Protein AF-A0A379U017-F1 (afdb_monomer_lite)

Foldseek 3Di:
DCVVLVVCVVPPVPNDDDLVSVQVVCVVVVHAGPDQVPGQWAQPAWDADPQQWIFRHPVTPDPLGTQGGCVVDPPVCSSPPPSSVCRRVVPGDD

Structure (mmCIF, N/CA/C/O backbone):
data_AF-A0A379U017-F1
#
_entry.id   AF-A0A379U017-F1
#
loop_
_atom_site.group_PDB
_atom_site.id
_atom_site.type_symbol
_atom_site.label_atom_id
_atom_site.label_alt_id
_atom_site.label_comp_id
_atom_site.label_asym_id
_atom_site.label_entity_id
_atom_site.label_seq_id
_atom_site.pdbx_PDB_ins_code
_atom_site.Cartn_x
_atom_site.Cartn_y
_atom_site.Cartn_z
_atom_site.occupancy
_atom_site.B_iso_or_equiv
_atom_site.auth_seq_id
_atom_site.auth_comp_id
_atom_site.auth_asym_id
_atom_site.auth_atom_id
_atom_site.pdbx_PDB_model_num
ATOM 1 N N . MET A 1 1 ? 17.594 12.696 -19.753 1.00 63.66 1 MET A N 1
ATOM 2 C CA . MET A 1 1 ? 17.620 12.138 -18.384 1.00 63.66 1 MET A CA 1
ATOM 3 C C . MET A 1 1 ? 17.045 10.713 -18.315 1.00 63.66 1 MET A C 1
ATOM 5 O O . MET A 1 1 ? 16.799 10.244 -17.216 1.00 63.66 1 MET A O 1
ATOM 9 N N . ASN A 1 2 ? 16.904 9.998 -19.449 1.00 86.44 2 ASN A N 1
ATOM 10 C CA . ASN A 1 2 ? 16.252 8.675 -19.506 1.00 86.44 2 ASN A CA 1
ATOM 11 C C . ASN A 1 2 ? 17.207 7.534 -19.900 1.00 86.44 2 ASN A C 1
ATOM 13 O O . ASN A 1 2 ? 16.788 6.389 -19.949 1.00 86.44 2 ASN A O 1
ATOM 17 N N . ALA A 1 3 ? 18.494 7.823 -20.131 1.00 94.50 3 ALA A N 1
ATOM 18 C CA . ALA A 1 3 ? 19.445 6.866 -20.704 1.00 94.50 3 ALA A CA 1
ATOM 19 C C . ALA A 1 3 ? 19.549 5.541 -19.924 1.00 94.50 3 ALA A C 1
ATOM 21 O O . ALA A 1 3 ? 19.721 4.491 -20.530 1.00 94.50 3 ALA A O 1
ATOM 22 N N . VAL A 1 4 ? 19.415 5.584 -18.593 1.00 94.75 4 VAL A N 1
ATOM 23 C CA . VAL A 1 4 ? 19.444 4.383 -17.741 1.00 94.75 4 VAL A CA 1
ATOM 24 C C . VAL A 1 4 ? 18.193 3.525 -17.946 1.00 94.75 4 VAL A C 1
ATOM 26 O O . VAL A 1 4 ? 18.302 2.311 -18.065 1.00 94.75 4 VAL A O 1
ATOM 29 N N . PHE A 1 5 ? 17.017 4.152 -18.034 1.00 93.56 5 PHE A N 1
ATOM 30 C CA . PHE A 1 5 ? 15.769 3.447 -18.329 1.00 93.56 5 PHE A CA 1
ATOM 31 C C . PHE A 1 5 ? 15.791 2.872 -19.749 1.00 93.56 5 PHE A C 1
ATOM 33 O O . PHE A 1 5 ? 15.446 1.714 -19.946 1.00 93.56 5 PHE A O 1
ATOM 40 N N . ASP A 1 6 ? 16.270 3.648 -20.725 1.00 93.44 6 ASP A N 1
ATOM 41 C CA . ASP A 1 6 ? 16.352 3.217 -22.123 1.00 93.44 6 ASP A CA 1
ATOM 42 C C . ASP A 1 6 ? 17.306 2.028 -22.313 1.00 93.44 6 ASP A C 1
ATOM 44 O O . ASP A 1 6 ? 17.039 1.159 -23.141 1.00 93.44 6 ASP A O 1
ATOM 48 N N . ALA A 1 7 ? 18.419 1.991 -21.571 1.00 95.81 7 ALA A N 1
ATOM 49 C CA . ALA A 1 7 ? 19.338 0.855 -21.571 1.00 95.81 7 ALA A CA 1
ATOM 50 C C . ALA A 1 7 ? 18.678 -0.384 -20.953 1.00 95.81 7 ALA A C 1
ATOM 52 O O . ALA A 1 7 ? 18.663 -1.444 -21.575 1.00 95.81 7 ALA A O 1
ATOM 53 N N . TRP A 1 8 ? 18.049 -0.219 -19.786 1.00 96.94 8 TRP A N 1
ATOM 54 C CA . TRP A 1 8 ? 17.366 -1.308 -19.094 1.00 96.94 8 TRP A CA 1
ATOM 55 C C . TRP A 1 8 ? 16.236 -1.921 -19.938 1.00 96.94 8 TRP A C 1
ATOM 57 O O . TRP A 1 8 ? 16.159 -3.138 -20.082 1.00 96.94 8 TRP A O 1
ATOM 67 N N . VAL A 1 9 ? 15.402 -1.091 -20.578 1.00 93.88 9 VAL A N 1
ATOM 68 C CA . VAL A 1 9 ? 14.308 -1.568 -21.446 1.00 93.88 9 VAL A CA 1
ATOM 69 C C . VAL A 1 9 ? 14.827 -2.428 -22.605 1.00 93.88 9 VAL A C 1
ATOM 71 O O . VAL A 1 9 ? 14.142 -3.356 -23.030 1.00 93.88 9 VAL A O 1
ATOM 74 N N . LYS A 1 10 ? 16.009 -2.113 -23.146 1.00 94.81 10 LYS A N 1
ATOM 75 C CA . LYS A 1 10 ? 16.565 -2.799 -24.321 1.00 94.81 10 LYS A CA 1
ATOM 76 C C . LYS A 1 10 ? 17.276 -4.100 -23.979 1.00 94.81 10 LYS A C 1
ATOM 78 O O . LYS A 1 10 ? 17.138 -5.059 -24.729 1.00 94.81 10 LYS A O 1
ATOM 83 N N . GLU A 1 11 ? 18.033 -4.113 -22.888 1.00 97.12 11 GLU A N 1
ATOM 84 C CA . GLU A 1 11 ? 18.996 -5.186 -22.613 1.00 97.12 11 GLU A CA 1
ATOM 85 C C . GLU A 1 11 ? 18.591 -6.070 -21.422 1.00 97.12 11 GLU A C 1
ATOM 87 O O . GLU A 1 11 ? 18.969 -7.239 -21.361 1.00 97.12 11 GLU A O 1
ATOM 92 N N . ASP A 1 12 ? 17.799 -5.538 -20.486 1.00 96.94 12 ASP A N 1
ATOM 93 C CA . ASP A 1 12 ? 17.697 -6.100 -19.136 1.00 96.94 12 ASP A CA 1
ATOM 94 C C . ASP A 1 12 ? 16.288 -6.591 -18.748 1.00 96.94 12 ASP A C 1
ATOM 96 O O . ASP A 1 12 ? 16.114 -7.234 -17.706 1.00 96.94 12 ASP A O 1
ATOM 100 N N . VAL A 1 13 ? 15.262 -6.321 -19.565 1.00 94.50 13 VAL A N 1
ATOM 101 C CA . VAL A 1 13 ? 13.885 -6.776 -19.296 1.00 94.50 13 VAL A CA 1
ATOM 102 C C . VAL A 1 13 ? 13.843 -8.304 -19.201 1.00 94.50 13 VAL A C 1
ATOM 104 O O . VAL A 1 13 ? 14.145 -9.019 -20.154 1.00 94.50 13 VAL A O 1
ATOM 107 N N . GLY A 1 14 ? 13.429 -8.809 -18.036 1.00 93.19 14 GLY A N 1
ATOM 108 C CA . GLY A 1 14 ? 13.344 -10.243 -17.740 1.00 93.19 14 GLY A CA 1
ATOM 109 C C . GLY A 1 14 ? 14.610 -10.858 -17.129 1.00 93.19 14 GLY A C 1
ATOM 110 O O . GLY A 1 14 ? 14.583 -12.031 -16.752 1.00 93.19 14 GLY A O 1
ATOM 111 N N . SER A 1 15 ? 15.695 -10.092 -16.975 1.00 97.31 15 SER A N 1
ATOM 112 C CA . SER A 1 15 ? 16.952 -10.554 -16.366 1.00 97.31 15 SER A CA 1
ATOM 113 C C . SER A 1 15 ? 17.395 -9.698 -15.172 1.00 9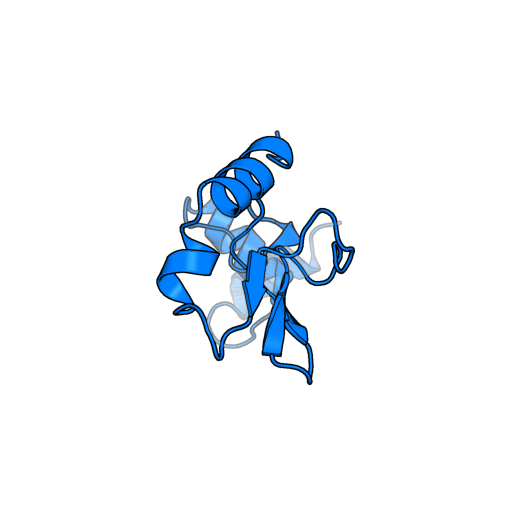7.31 15 SER A C 1
ATOM 115 O O . SER A 1 15 ? 17.849 -10.257 -14.171 1.00 97.31 15 SER A O 1
ATOM 117 N N . ILE A 1 16 ? 17.204 -8.374 -15.222 1.00 97.12 16 ILE A N 1
ATOM 118 C CA . ILE A 1 16 ? 17.446 -7.450 -14.104 1.00 97.12 16 ILE A CA 1
ATOM 119 C C . ILE A 1 16 ? 16.142 -6.745 -13.742 1.00 97.12 16 ILE A C 1
ATOM 121 O O . ILE A 1 16 ? 15.490 -6.138 -14.585 1.00 97.12 16 ILE A O 1
ATOM 125 N N . TYR A 1 17 ? 15.793 -6.774 -12.458 1.00 95.25 17 TYR A N 1
ATOM 126 C CA . TYR A 1 17 ? 14.531 -6.240 -11.949 1.00 95.25 17 TYR A CA 1
ATOM 127 C C . TYR A 1 17 ? 14.784 -4.977 -11.131 1.00 95.25 17 TYR A C 1
ATOM 129 O O . TYR A 1 17 ? 15.355 -5.027 -10.036 1.00 95.25 17 TYR A O 1
ATOM 137 N N . ILE A 1 18 ? 14.362 -3.836 -11.670 1.00 95.38 18 ILE A N 1
ATOM 138 C CA . ILE A 1 18 ? 14.425 -2.541 -10.996 1.00 95.38 18 ILE A CA 1
ATOM 139 C C . ILE A 1 18 ? 12.987 -2.137 -10.705 1.00 95.38 18 ILE A C 1
ATOM 141 O O . ILE A 1 18 ? 12.278 -1.684 -11.596 1.00 95.38 18 ILE A O 1
ATOM 145 N N . ARG A 1 19 ? 12.577 -2.253 -9.435 1.00 95.00 19 ARG A N 1
ATOM 146 C CA . ARG A 1 19 ? 11.187 -2.065 -8.972 1.00 95.00 19 ARG A CA 1
ATOM 147 C C . ARG A 1 19 ? 10.468 -0.873 -9.606 1.00 95.00 19 ARG A C 1
ATOM 149 O O . ARG A 1 19 ? 9.331 -1.008 -10.046 1.00 95.00 19 ARG A O 1
ATOM 156 N N . GLU A 1 20 ? 11.121 0.287 -9.644 1.00 93.94 20 GLU A N 1
ATOM 157 C CA . GLU A 1 20 ? 10.525 1.497 -10.213 1.00 93.94 20 GLU A CA 1
ATOM 158 C C . GLU A 1 20 ? 10.356 1.402 -11.731 1.00 93.94 20 GLU A C 1
ATOM 160 O O . GLU A 1 20 ? 9.328 1.814 -12.254 1.00 93.94 20 GLU A O 1
ATOM 165 N N . PHE A 1 21 ? 11.322 0.823 -12.444 1.00 94.94 21 PHE A N 1
ATOM 166 C CA . PHE A 1 21 ? 11.234 0.648 -13.894 1.00 94.94 21 PHE A CA 1
ATOM 167 C C . PHE A 1 21 ? 10.191 -0.401 -14.263 1.00 94.94 21 PHE A C 1
ATOM 169 O O . PHE A 1 21 ? 9.382 -0.153 -15.151 1.00 94.94 21 PHE A O 1
ATOM 176 N N . ASP A 1 22 ? 10.147 -1.514 -13.530 1.00 94.88 22 ASP A N 1
ATOM 177 C CA . ASP A 1 22 ? 9.139 -2.559 -13.699 1.00 94.88 22 ASP A CA 1
ATOM 178 C C . ASP A 1 22 ? 7.722 -2.010 -13.480 1.00 94.88 22 ASP A C 1
ATOM 180 O O . ASP A 1 22 ? 6.821 -2.240 -14.288 1.00 94.88 22 ASP A O 1
ATOM 184 N N . SER A 1 23 ? 7.517 -1.239 -12.408 1.00 94.69 23 SER A N 1
ATOM 185 C CA . SER A 1 23 ? 6.217 -0.634 -12.099 1.00 94.69 23 SER A CA 1
ATOM 186 C C . SER A 1 23 ? 5.812 0.422 -13.137 1.00 94.69 23 SER A C 1
ATOM 188 O O . SER A 1 23 ? 4.664 0.447 -13.590 1.00 94.69 23 SER A O 1
ATOM 190 N N . LEU A 1 24 ? 6.753 1.265 -13.581 1.00 91.94 24 LEU A N 1
ATOM 191 C CA . LEU A 1 24 ? 6.513 2.252 -14.640 1.00 91.94 24 LEU A CA 1
ATOM 192 C C . LEU A 1 24 ? 6.191 1.585 -15.983 1.00 91.94 24 LEU A C 1
ATOM 194 O O . LEU A 1 24 ? 5.245 1.989 -16.652 1.00 91.94 24 LEU A O 1
ATOM 198 N N . LEU A 1 25 ? 6.928 0.541 -16.365 1.00 92.31 25 LEU A N 1
ATOM 199 C CA . LEU A 1 25 ? 6.662 -0.215 -17.585 1.00 92.31 25 LEU A CA 1
ATOM 200 C C . LEU A 1 25 ? 5.287 -0.896 -17.523 1.00 92.31 25 LEU A C 1
ATOM 202 O O . LEU A 1 25 ? 4.499 -0.764 -18.457 1.00 92.31 25 LEU A O 1
ATOM 206 N N . GLY A 1 26 ? 4.962 -1.563 -16.411 1.00 93.12 26 GLY A N 1
ATOM 207 C CA . GLY A 1 26 ? 3.665 -2.212 -16.209 1.00 93.12 26 GLY A CA 1
ATOM 208 C C . GLY A 1 26 ? 2.495 -1.232 -16.321 1.00 93.12 26 GLY A C 1
ATOM 209 O O . GLY A 1 26 ? 1.546 -1.481 -17.064 1.00 93.12 26 GLY A O 1
ATOM 210 N N . THR A 1 27 ? 2.597 -0.082 -15.649 1.00 93.19 27 THR A N 1
ATOM 211 C CA . THR A 1 27 ? 1.578 0.981 -15.712 1.00 93.19 27 THR A CA 1
ATOM 212 C C . THR A 1 27 ? 1.455 1.599 -17.098 1.00 93.19 27 THR A C 1
ATOM 214 O O . THR A 1 27 ? 0.337 1.811 -17.567 1.00 93.19 27 THR A O 1
ATOM 217 N N . TRP A 1 28 ? 2.573 1.814 -17.799 1.00 91.12 28 TRP A N 1
ATOM 218 C CA . TRP A 1 28 ? 2.571 2.259 -19.195 1.00 91.12 28 TRP A CA 1
ATOM 219 C C . TRP A 1 28 ? 1.877 1.254 -20.128 1.00 91.12 28 TRP A C 1
ATOM 221 O O . TRP A 1 28 ? 1.161 1.652 -21.044 1.00 91.12 28 TRP A O 1
ATOM 231 N N . MET A 1 29 ? 2.015 -0.046 -19.857 1.00 93.88 29 MET A N 1
ATOM 232 C CA . MET A 1 29 ? 1.331 -1.121 -20.586 1.00 93.88 29 MET A CA 1
ATOM 233 C C . MET A 1 29 ? -0.141 -1.324 -20.175 1.00 93.88 29 MET A C 1
ATOM 235 O O . MET A 1 29 ? -0.804 -2.213 -20.707 1.00 93.88 29 MET A O 1
ATOM 239 N N . GLY A 1 30 ? -0.672 -0.524 -19.245 1.00 93.56 30 GLY A N 1
ATOM 240 C CA . GLY A 1 30 ? -2.058 -0.615 -18.776 1.00 93.56 30 GLY A CA 1
ATOM 241 C C . GLY A 1 30 ? -2.296 -1.626 -17.649 1.00 93.56 30 GLY A C 1
ATOM 242 O O . GLY A 1 30 ? -3.447 -1.853 -17.271 1.00 93.56 30 GLY A O 1
ATOM 243 N N . TYR A 1 31 ? -1.241 -2.219 -17.084 1.00 94.50 31 TYR A N 1
ATOM 244 C CA . TYR A 1 31 ? -1.346 -3.026 -15.869 1.00 94.50 31 TYR A CA 1
ATOM 245 C C . TYR A 1 31 ? -1.385 -2.137 -14.614 1.00 94.50 31 TYR A C 1
ATOM 247 O O . TYR A 1 31 ? -0.912 -0.999 -14.637 1.00 94.50 31 TYR A O 1
ATOM 255 N N . PRO A 1 32 ? -1.927 -2.627 -13.485 1.00 91.06 32 PRO A N 1
ATOM 256 C CA . PRO A 1 32 ? -1.825 -1.917 -12.215 1.00 91.06 32 PRO A CA 1
ATOM 257 C C . PRO A 1 32 ? -0.366 -1.700 -11.796 1.00 91.06 32 PRO A C 1
ATOM 259 O O . PRO A 1 32 ? 0.492 -2.546 -12.047 1.00 91.06 32 PRO A O 1
ATOM 262 N N . ALA A 1 33 ? -0.102 -0.597 -11.094 1.00 92.88 33 ALA A N 1
ATOM 263 C CA . ALA A 1 33 ? 1.198 -0.361 -10.476 1.00 92.88 33 ALA A CA 1
ATOM 264 C C . ALA A 1 33 ? 1.553 -1.481 -9.492 1.00 92.88 33 ALA A C 1
ATOM 266 O O . ALA A 1 33 ? 0.726 -1.868 -8.662 1.00 92.88 33 ALA A O 1
ATOM 267 N N . SER A 1 34 ? 2.793 -1.965 -9.555 1.00 92.25 34 SER A N 1
ATOM 268 C CA . SER A 1 34 ? 3.301 -2.964 -8.610 1.00 92.25 34 SER A CA 1
ATOM 269 C C . SER A 1 34 ? 3.748 -2.328 -7.291 1.00 92.25 34 SER A C 1
ATOM 271 O O . SER A 1 34 ? 3.696 -2.978 -6.247 1.00 92.25 34 SER A O 1
ATOM 273 N N . THR A 1 35 ? 4.114 -1.042 -7.304 1.00 93.38 35 THR A N 1
ATOM 274 C CA . THR A 1 35 ? 4.419 -0.272 -6.090 1.00 93.3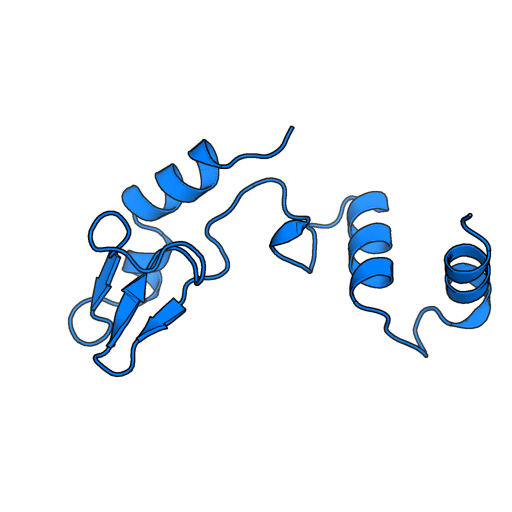8 35 THR A CA 1
ATOM 275 C C . THR A 1 35 ? 3.226 0.588 -5.674 1.00 93.38 35 THR A C 1
ATOM 277 O O . THR A 1 35 ? 2.681 1.355 -6.470 1.00 93.38 35 THR A O 1
ATOM 280 N N . CYS A 1 36 ? 2.852 0.539 -4.390 1.00 93.19 36 CYS A N 1
ATOM 281 C CA . CYS A 1 36 ? 1.677 1.250 -3.871 1.00 93.19 36 CYS A CA 1
ATOM 282 C C . CYS A 1 36 ? 1.727 2.772 -4.0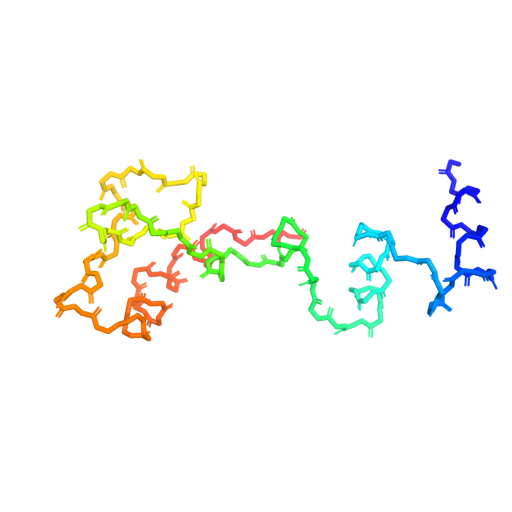97 1.00 93.19 36 CYS A C 1
ATOM 284 O O . CYS A 1 36 ? 0.695 3.388 -4.351 1.00 93.19 36 CYS A O 1
ATOM 286 N N . VAL A 1 37 ? 2.916 3.387 -4.069 1.00 91.56 37 VAL A N 1
ATOM 287 C CA . VAL A 1 37 ? 3.071 4.834 -4.285 1.00 91.56 37 VAL A CA 1
ATOM 288 C C . VAL A 1 37 ? 2.779 5.257 -5.726 1.00 91.56 37 VAL A C 1
ATOM 290 O O . VAL A 1 37 ? 2.479 6.425 -5.955 1.00 91.56 37 VAL A O 1
ATOM 293 N N . GLN A 1 38 ? 2.818 4.333 -6.682 1.00 91.88 38 GLN A N 1
ATOM 294 C CA . GLN A 1 38 ? 2.466 4.578 -8.083 1.00 91.88 38 GLN A CA 1
ATOM 295 C C . GLN A 1 38 ? 1.018 4.183 -8.398 1.00 91.88 38 GLN A C 1
ATOM 297 O O . GLN A 1 38 ? 0.524 4.487 -9.480 1.00 91.88 38 GLN A O 1
ATOM 302 N N . ALA A 1 39 ? 0.316 3.528 -7.468 1.00 91.81 39 ALA A N 1
ATOM 303 C CA . ALA A 1 39 ? -1.077 3.158 -7.661 1.00 91.81 39 ALA A CA 1
ATOM 304 C C . ALA A 1 39 ? -1.991 4.394 -7.666 1.00 91.81 39 ALA A C 1
ATOM 306 O O . ALA A 1 39 ? -1.796 5.347 -6.908 1.00 91.81 39 ALA A O 1
ATOM 307 N N . THR A 1 40 ? -3.040 4.350 -8.490 1.00 91.44 40 THR A N 1
ATOM 308 C CA . THR A 1 40 ? -4.044 5.420 -8.595 1.00 91.44 40 THR A CA 1
ATOM 309 C C . THR A 1 40 ? -4.806 5.631 -7.288 1.00 91.44 40 THR A C 1
ATOM 311 O O . THR A 1 40 ? -5.196 6.752 -6.987 1.00 91.44 40 THR A O 1
ATOM 314 N N . THR A 1 41 ? -5.027 4.575 -6.503 1.00 92.94 41 THR A N 1
ATOM 315 C CA . THR A 1 41 ? -5.749 4.622 -5.222 1.00 92.94 41 THR A CA 1
ATOM 316 C C . THR A 1 41 ? -4.948 3.945 -4.120 1.00 92.94 41 THR A C 1
ATOM 318 O O . THR A 1 41 ? -4.306 2.921 -4.357 1.00 92.94 41 THR A O 1
ATOM 321 N N . CYS A 1 42 ? -5.051 4.464 -2.897 1.00 94.44 42 CYS A N 1
ATOM 322 C CA . CYS A 1 42 ? -4.463 3.841 -1.711 1.00 94.44 42 CYS A CA 1
ATOM 323 C C . CYS A 1 42 ? -5.279 2.627 -1.217 1.00 94.44 42 CYS A C 1
ATOM 325 O O . CYS A 1 42 ? -6.343 2.301 -1.742 1.00 94.44 42 CYS A O 1
ATOM 327 N N . GLY A 1 43 ? -4.792 1.981 -0.152 1.00 92.69 43 GLY A N 1
ATOM 328 C CA . GLY A 1 43 ? -5.582 1.048 0.661 1.00 92.69 43 GLY A CA 1
ATOM 329 C C . GLY A 1 43 ? -5.362 -0.445 0.399 1.00 92.69 43 GLY A C 1
ATOM 330 O O . GLY A 1 43 ? -6.037 -1.266 1.013 1.00 92.69 43 GLY A O 1
ATOM 331 N N . GLN A 1 44 ? -4.417 -0.812 -0.468 1.00 92.44 44 GLN A N 1
ATOM 332 C CA . GLN A 1 44 ? -4.029 -2.215 -0.688 1.00 92.44 44 GLN A CA 1
ATOM 333 C C . GLN A 1 44 ? -2.850 -2.664 0.195 1.00 92.44 44 GLN A C 1
ATOM 335 O O . GLN A 1 44 ? -2.666 -3.856 0.413 1.00 92.44 44 GLN A O 1
ATOM 340 N N . ALA A 1 45 ? -2.072 -1.722 0.735 1.00 95.06 45 ALA A N 1
ATOM 341 C CA . ALA A 1 45 ? -0.910 -1.986 1.585 1.00 95.06 45 ALA A CA 1
ATOM 342 C C . ALA A 1 45 ? -1.250 -1.744 3.067 1.00 95.06 45 ALA A C 1
ATOM 344 O O . ALA A 1 45 ? -0.834 -0.744 3.646 1.00 95.06 45 ALA A O 1
ATOM 345 N N . LEU A 1 46 ? -2.066 -2.625 3.654 1.00 97.25 46 LEU A N 1
ATOM 346 C CA . LEU A 1 46 ? -2.397 -2.575 5.081 1.00 97.25 46 LEU A CA 1
ATOM 347 C C . LEU A 1 46 ? -1.170 -2.926 5.933 1.00 97.25 46 LEU A C 1
ATOM 349 O O . LEU A 1 46 ? -0.299 -3.675 5.493 1.00 97.25 46 LEU A O 1
ATOM 353 N N . ILE A 1 47 ? -1.147 -2.443 7.173 1.00 97.88 47 ILE A N 1
ATOM 354 C CA . ILE A 1 47 ? -0.114 -2.773 8.162 1.00 97.88 47 ILE A CA 1
ATOM 355 C C . ILE A 1 47 ? -0.749 -3.437 9.384 1.00 97.88 47 ILE A C 1
ATOM 357 O O . ILE A 1 47 ? -1.877 -3.106 9.756 1.00 97.88 47 ILE A O 1
ATOM 361 N N . ILE A 1 48 ? -0.020 -4.380 9.981 1.00 98.19 48 ILE A N 1
ATOM 362 C CA . ILE A 1 48 ? -0.361 -5.040 11.240 1.00 98.19 48 ILE A CA 1
ATOM 363 C C . ILE A 1 48 ? 0.683 -4.686 12.298 1.00 98.19 48 ILE A C 1
ATOM 365 O O . ILE A 1 48 ? 1.879 -4.861 12.075 1.00 98.19 48 ILE A O 1
ATOM 369 N N . GLU A 1 49 ? 0.224 -4.207 13.447 1.00 98.31 49 GLU A N 1
ATOM 370 C CA . GLU A 1 49 ? 1.059 -3.978 14.622 1.00 98.31 49 GLU A CA 1
ATOM 371 C C . GLU A 1 49 ? 1.239 -5.258 15.443 1.00 98.31 49 GLU A C 1
ATOM 373 O O . GLU A 1 49 ? 0.478 -6.221 15.332 1.00 98.31 49 GLU A O 1
ATOM 378 N N . THR A 1 50 ? 2.243 -5.272 16.320 1.00 98.00 50 THR A N 1
ATOM 379 C CA . THR A 1 50 ? 2.582 -6.461 17.131 1.00 98.00 50 THR A CA 1
ATOM 380 C C . THR A 1 50 ? 1.452 -6.937 18.053 1.00 98.00 50 THR A C 1
ATOM 382 O O . THR A 1 50 ? 1.400 -8.113 18.406 1.00 98.00 50 THR A O 1
ATOM 385 N N . ASN A 1 51 ? 0.516 -6.055 18.412 1.00 98.06 51 ASN A N 1
ATOM 386 C CA . ASN A 1 51 ? -0.683 -6.375 19.190 1.00 98.06 51 ASN A CA 1
ATOM 387 C C . ASN A 1 51 ? -1.849 -6.925 18.336 1.00 98.06 51 ASN A C 1
ATOM 389 O O . ASN A 1 51 ? -2.917 -7.226 18.871 1.00 98.06 51 ASN A O 1
ATOM 393 N N . GLY A 1 52 ? -1.663 -7.041 17.020 1.00 98.44 52 GLY A N 1
ATOM 394 C CA . GLY A 1 52 ? -2.664 -7.509 16.066 1.00 98.44 52 GLY A CA 1
ATOM 395 C C . GLY A 1 52 ? -3.563 -6.418 15.483 1.00 98.44 52 GLY A C 1
ATOM 396 O O . GLY A 1 52 ? -4.457 -6.747 14.699 1.00 98.44 52 GLY A O 1
ATOM 397 N N . ASP A 1 53 ? -3.363 -5.148 15.839 1.00 98.69 53 ASP A N 1
ATOM 398 C CA . ASP A 1 53 ? -4.125 -4.042 15.265 1.00 98.69 53 ASP A CA 1
ATOM 399 C C . ASP A 1 53 ? -3.773 -3.848 13.791 1.00 98.69 53 ASP A C 1
ATOM 401 O O . ASP A 1 53 ? -2.609 -3.875 13.400 1.00 98.69 53 ASP A O 1
ATOM 405 N N . ILE A 1 54 ? -4.797 -3.644 12.970 1.00 98.62 54 ILE A N 1
ATOM 406 C CA . ILE A 1 54 ? -4.689 -3.447 11.531 1.00 98.62 54 ILE A CA 1
ATOM 407 C C . ILE A 1 54 ? -5.019 -1.996 11.205 1.00 98.62 54 ILE A C 1
ATOM 409 O O . ILE A 1 54 ? -6.113 -1.523 11.523 1.00 98.62 54 ILE A O 1
ATOM 413 N N . TYR A 1 55 ? -4.117 -1.321 10.498 1.00 98.56 55 TYR A N 1
ATOM 414 C CA . TYR A 1 55 ? -4.305 0.050 10.021 1.00 98.56 55 TYR A CA 1
ATOM 415 C C . TYR A 1 55 ? -4.336 0.110 8.494 1.00 98.56 55 TYR A C 1
ATOM 417 O O . TYR A 1 55 ? -3.855 -0.786 7.793 1.00 98.56 55 TYR A O 1
ATOM 425 N N . SER A 1 56 ? -4.902 1.198 7.970 1.00 97.75 56 SER A N 1
ATOM 426 C CA . SER A 1 56 ? -5.089 1.398 6.531 1.00 97.75 56 SER A CA 1
ATOM 427 C C . SER A 1 56 ? -3.803 1.396 5.696 1.00 97.75 56 SER A C 1
ATOM 429 O O . SER A 1 56 ? -3.871 1.019 4.523 1.00 97.75 56 SER A O 1
ATOM 431 N N . CYS A 1 57 ? -2.680 1.856 6.262 1.00 96.31 57 CYS A N 1
ATOM 432 C CA . CYS A 1 57 ? -1.361 1.986 5.630 1.00 96.31 57 CYS A CA 1
ATOM 433 C C . CYS A 1 57 ? -0.302 2.294 6.705 1.00 96.31 57 CYS A C 1
ATOM 435 O O . CYS A 1 57 ? -0.622 2.898 7.728 1.00 96.31 57 CYS A O 1
ATOM 437 N N . ASP A 1 58 ? 0.951 1.919 6.459 1.00 96.25 58 ASP A N 1
ATOM 438 C CA . ASP A 1 58 ? 2.128 2.222 7.291 1.00 96.25 58 ASP A CA 1
ATOM 439 C C . ASP A 1 58 ? 2.382 3.726 7.499 1.00 96.25 58 ASP A C 1
ATOM 441 O O . ASP A 1 58 ? 2.901 4.135 8.533 1.00 96.25 58 ASP A O 1
ATOM 445 N N . HIS A 1 59 ? 1.938 4.577 6.574 1.00 94.44 59 HIS A N 1
ATOM 446 C CA . HIS A 1 59 ? 1.977 6.036 6.744 1.00 94.44 59 HIS A CA 1
ATOM 447 C C . HIS A 1 59 ? 0.816 6.601 7.584 1.00 94.44 59 HIS A C 1
ATOM 449 O O . HIS A 1 59 ? 0.762 7.803 7.840 1.00 94.44 59 HIS A O 1
ATOM 455 N N . TYR A 1 60 ? -0.138 5.759 7.991 1.00 95.50 60 TYR A N 1
ATOM 456 C CA . TYR A 1 60 ? -1.384 6.155 8.648 1.00 95.50 60 TYR A CA 1
ATOM 457 C C . TYR A 1 60 ? -1.643 5.316 9.908 1.00 95.50 60 TYR A C 1
ATOM 459 O O . TYR A 1 60 ? -2.757 4.852 10.144 1.00 95.50 60 TYR A O 1
ATOM 467 N N . VAL A 1 61 ? -0.624 5.131 10.749 1.00 97.00 61 VAL A N 1
ATOM 468 C CA . VAL A 1 61 ? -0.731 4.380 12.014 1.00 97.00 61 VAL A CA 1
ATOM 469 C C . VAL A 1 61 ? -1.206 5.303 13.142 1.00 97.00 61 VAL A C 1
ATOM 471 O O . VAL A 1 61 ? -0.480 5.635 14.076 1.00 97.00 61 VAL A O 1
ATOM 474 N N . TYR A 1 62 ? -2.449 5.772 13.017 1.00 96.19 62 TYR A N 1
ATOM 475 C CA . TYR A 1 62 ? -3.121 6.621 14.007 1.00 96.19 62 TYR A CA 1
ATOM 476 C C . TYR A 1 62 ? -4.525 6.085 14.304 1.00 96.19 62 TYR A C 1
ATOM 478 O O . TYR A 1 62 ? -5.125 5.463 13.423 1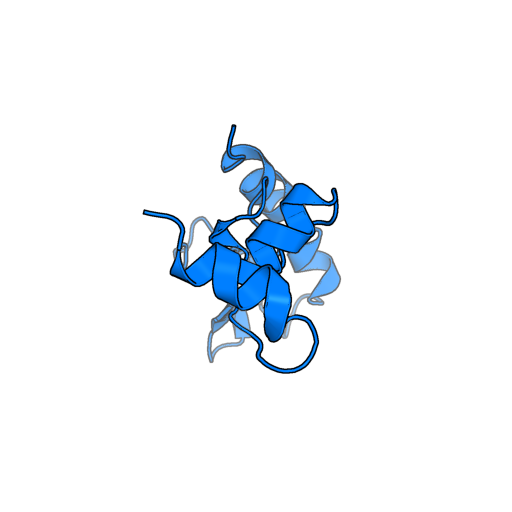.00 96.19 62 TYR A O 1
ATOM 486 N N . PRO A 1 63 ? -5.123 6.389 15.476 1.00 97.31 63 PRO A N 1
ATOM 487 C CA . PRO A 1 63 ? -6.4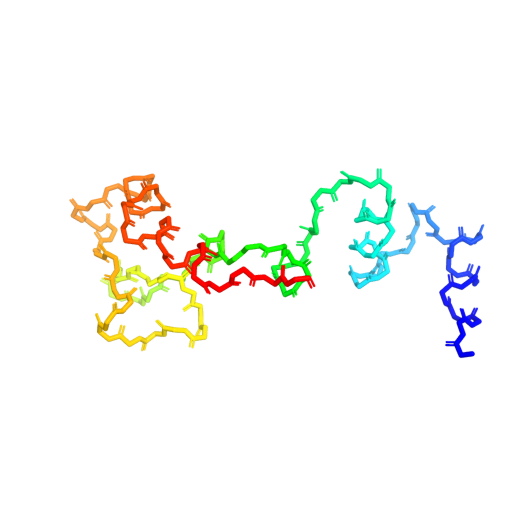41 5.866 15.852 1.00 97.31 63 PRO A CA 1
ATOM 488 C C . PRO A 1 63 ? -7.550 6.096 14.812 1.00 97.31 63 PRO A C 1
ATOM 490 O O . PRO A 1 63 ? -8.435 5.262 14.663 1.00 97.31 63 PRO A O 1
ATOM 493 N N . ALA A 1 64 ? -7.486 7.192 14.045 1.00 96.75 64 ALA A N 1
ATOM 494 C CA . ALA A 1 64 ? -8.453 7.501 12.986 1.00 96.75 64 ALA A CA 1
ATOM 495 C C . ALA A 1 64 ? -8.452 6.499 11.808 1.00 96.75 64 ALA A C 1
ATOM 497 O O . ALA A 1 64 ? -9.430 6.418 11.064 1.00 96.75 64 ALA A O 1
ATOM 498 N N . TYR A 1 65 ? -7.369 5.739 11.638 1.00 97.69 65 TYR A N 1
ATOM 499 C CA . TYR A 1 65 ? -7.160 4.786 10.544 1.00 97.69 65 TYR A CA 1
ATOM 500 C C . TYR A 1 65 ? -7.049 3.335 11.035 1.00 97.69 65 TYR A C 1
ATOM 502 O O . TYR A 1 65 ? -6.718 2.446 10.249 1.00 97.69 65 TYR A O 1
ATOM 510 N N . LEU A 1 66 ? -7.331 3.086 12.320 1.00 98.31 66 LEU A N 1
ATOM 511 C CA . LEU A 1 66 ? -7.476 1.738 12.857 1.00 98.31 66 LEU A CA 1
ATOM 512 C C . LEU A 1 66 ? -8.710 1.086 12.222 1.00 98.31 66 LEU A C 1
ATOM 514 O O . LEU A 1 66 ? -9.818 1.619 12.311 1.00 98.31 66 LEU A O 1
ATOM 518 N N . LEU A 1 67 ? -8.513 -0.067 11.588 1.00 98.44 67 LEU A N 1
ATOM 519 C CA . LEU A 1 67 ? -9.586 -0.860 10.987 1.00 98.44 67 LEU A CA 1
ATOM 520 C C . LEU A 1 67 ? -10.160 -1.878 11.978 1.00 98.44 67 LEU A C 1
ATOM 522 O O . LEU A 1 67 ? -11.327 -2.252 11.873 1.00 98.44 67 LEU A O 1
ATOM 526 N N . GLY A 1 68 ? -9.341 -2.347 12.922 1.00 98.44 68 GLY A N 1
ATOM 527 C CA . GLY A 1 68 ? -9.703 -3.345 13.927 1.00 98.44 68 GLY A CA 1
ATOM 528 C C . GLY A 1 68 ? -8.506 -4.208 14.314 1.00 98.44 68 GLY A C 1
ATOM 529 O O . GLY A 1 68 ? -7.374 -3.869 13.997 1.00 98.44 68 GLY A O 1
ATOM 530 N N . ASN A 1 69 ? -8.759 -5.341 14.968 1.00 98.69 69 ASN A N 1
ATOM 531 C CA . ASN A 1 69 ? -7.718 -6.279 15.391 1.00 98.69 69 ASN A CA 1
ATOM 532 C C . ASN A 1 69 ? -7.929 -7.654 14.738 1.00 98.69 69 ASN A C 1
ATOM 534 O O . ASN A 1 69 ? -9.057 -8.165 14.712 1.00 98.69 69 ASN A O 1
ATOM 538 N N . ILE A 1 70 ? -6.853 -8.253 14.222 1.00 98.38 70 ILE A N 1
ATOM 539 C CA . ILE A 1 70 ? -6.895 -9.507 13.456 1.00 98.38 70 ILE A CA 1
ATOM 540 C C . ILE A 1 70 ? -7.389 -10.704 14.279 1.00 98.38 70 ILE A C 1
ATOM 542 O O . ILE A 1 70 ? -7.956 -11.638 13.715 1.00 98.38 70 ILE A O 1
ATOM 546 N N . ALA A 1 71 ? -7.229 -10.672 15.606 1.00 98.31 71 ALA A N 1
ATOM 547 C CA . ALA A 1 71 ? -7.717 -11.730 16.490 1.00 98.31 71 ALA A CA 1
ATOM 548 C C . ALA A 1 71 ? -9.253 -11.761 16.575 1.00 98.31 71 ALA A C 1
ATOM 550 O O . ALA A 1 71 ? -9.843 -12.808 16.829 1.00 98.31 71 ALA A O 1
ATOM 551 N N . ASN A 1 72 ? -9.905 -10.618 16.336 1.00 98.44 72 ASN A N 1
ATOM 552 C CA . ASN A 1 72 ? -11.349 -10.447 16.512 1.00 98.44 72 ASN A CA 1
ATOM 553 C C . ASN A 1 72 ? -12.106 -10.385 15.180 1.00 98.44 72 ASN A C 1
ATOM 555 O O . ASN A 1 72 ? -13.290 -10.709 15.111 1.00 98.44 72 ASN A O 1
ATOM 559 N N . THR A 1 73 ? -11.451 -9.914 14.116 1.00 98.25 73 THR A N 1
ATOM 560 C CA . THR A 1 73 ? -12.063 -9.719 12.799 1.00 98.25 73 THR A CA 1
ATOM 561 C C . THR A 1 73 ? -11.140 -10.243 11.708 1.00 98.25 73 THR A C 1
ATOM 563 O O . THR A 1 73 ? -9.971 -9.882 11.644 1.00 98.25 73 THR A O 1
ATOM 566 N N . SER A 1 74 ? -11.679 -11.063 10.802 1.00 98.19 74 SER A N 1
ATOM 567 C CA . SER A 1 74 ? -10.918 -11.597 9.666 1.00 98.19 74 SER A CA 1
ATOM 568 C C . SER A 1 74 ? -10.305 -10.478 8.819 1.00 98.19 74 SER A C 1
ATOM 570 O O . SER A 1 74 ? -11.014 -9.523 8.482 1.00 98.19 74 SER A O 1
ATOM 572 N N . LEU A 1 75 ? -9.065 -10.664 8.361 1.00 97.56 75 LEU A N 1
ATOM 573 C CA . LEU A 1 75 ? -8.359 -9.701 7.511 1.00 97.56 75 LEU A CA 1
ATOM 574 C C . LEU A 1 75 ? -9.170 -9.277 6.279 1.00 97.56 75 LEU A C 1
ATOM 576 O O . LEU A 1 75 ? -9.210 -8.094 5.967 1.00 97.56 75 LEU A O 1
ATOM 580 N N . VAL A 1 76 ? -9.883 -10.207 5.629 1.00 97.81 76 VAL A N 1
ATOM 581 C CA . VAL A 1 76 ? -10.734 -9.896 4.464 1.00 97.81 76 VAL A CA 1
ATOM 582 C C . VAL A 1 76 ? -11.770 -8.826 4.809 1.00 97.81 76 VAL A C 1
ATOM 584 O O . VAL A 1 76 ? -11.858 -7.821 4.116 1.00 97.81 76 VAL A O 1
ATOM 587 N N . LYS A 1 77 ? -12.502 -8.985 5.920 1.00 98.31 77 LYS A N 1
ATOM 588 C CA . LYS A 1 77 ? -13.496 -7.993 6.368 1.00 98.31 77 LYS A CA 1
ATOM 589 C C . LYS A 1 77 ? -12.873 -6.625 6.651 1.00 98.31 77 LYS A C 1
ATOM 591 O O . LYS A 1 77 ? -13.507 -5.616 6.355 1.00 98.31 77 LYS A O 1
ATOM 596 N N . LEU A 1 78 ? -11.665 -6.590 7.215 1.00 98.25 78 LEU A N 1
ATOM 597 C CA . LEU A 1 78 ? -10.944 -5.346 7.500 1.00 98.25 78 LEU A CA 1
ATOM 598 C C . LEU A 1 78 ? -10.495 -4.666 6.197 1.00 98.25 78 LEU A C 1
ATOM 600 O O . LEU A 1 78 ? -10.802 -3.493 5.973 1.00 98.25 78 LEU A O 1
ATOM 604 N N . ALA A 1 79 ? -9.868 -5.429 5.298 1.00 97.44 79 ALA A N 1
ATOM 605 C CA . ALA A 1 79 ? -9.357 -4.967 4.010 1.00 97.44 79 ALA A CA 1
ATOM 606 C C . ALA A 1 79 ? -10.462 -4.519 3.041 1.00 97.44 79 ALA A C 1
ATOM 608 O O . ALA A 1 79 ? -10.265 -3.583 2.271 1.00 97.44 79 ALA A O 1
ATOM 609 N N . THR A 1 80 ? -11.646 -5.133 3.099 1.00 97.12 80 THR A N 1
ATOM 610 C CA . THR A 1 80 ? -12.802 -4.749 2.272 1.00 97.12 80 THR A CA 1
ATOM 611 C C . THR A 1 80 ? -13.811 -3.878 3.021 1.00 97.12 80 THR A C 1
ATOM 613 O O . THR A 1 80 ? -14.940 -3.709 2.556 1.00 97.12 80 THR A O 1
ATOM 616 N N . SER A 1 81 ? -13.456 -3.354 4.198 1.00 97.88 81 SER A N 1
ATOM 617 C CA . SER A 1 81 ? -14.358 -2.527 4.999 1.00 97.88 81 SER A CA 1
ATOM 618 C C . SER A 1 81 ? -14.712 -1.223 4.278 1.00 97.88 81 SER A C 1
ATOM 620 O O . SER A 1 81 ? -13.939 -0.686 3.481 1.00 97.88 81 SER A O 1
ATOM 622 N N . ARG A 1 82 ? -15.881 -0.650 4.596 1.00 97.62 82 ARG A N 1
ATOM 623 C CA . ARG A 1 82 ? -16.277 0.664 4.056 1.00 97.62 82 ARG A CA 1
ATOM 624 C C . ARG A 1 82 ? -15.277 1.762 4.428 1.00 97.62 82 ARG A C 1
ATOM 626 O O . ARG A 1 82 ? -15.082 2.684 3.643 1.00 97.62 82 ARG A O 1
ATOM 633 N N . GLN A 1 83 ? -14.662 1.672 5.608 1.00 96.88 83 GLN A N 1
ATOM 634 C CA . GLN A 1 83 ? -13.610 2.592 6.041 1.00 96.88 83 GLN A CA 1
ATOM 635 C C . GLN A 1 83 ? -12.389 2.486 5.123 1.00 96.88 83 GLN A C 1
ATOM 637 O O . GLN A 1 83 ? -11.947 3.505 4.600 1.00 96.88 83 GLN A O 1
ATOM 642 N N . GLN A 1 84 ? -11.917 1.267 4.840 1.00 97.75 84 GLN A N 1
ATOM 643 C CA . GLN A 1 84 ? -10.757 1.052 3.975 1.00 97.75 84 GLN A CA 1
ATOM 644 C C . GLN A 1 84 ? -11.016 1.470 2.522 1.00 97.75 84 GLN A C 1
ATOM 646 O O . GLN A 1 84 ? -10.175 2.118 1.900 1.00 97.75 84 GLN A O 1
ATOM 651 N N . GLN A 1 85 ? -12.210 1.187 1.993 1.00 96.56 85 GLN A N 1
ATOM 652 C CA . GLN A 1 85 ? -12.614 1.650 0.660 1.00 96.56 85 GLN A CA 1
ATOM 653 C C . GLN A 1 85 ? -12.645 3.184 0.572 1.00 96.56 85 GLN A C 1
ATOM 655 O O . GLN A 1 85 ? -12.179 3.762 -0.411 1.00 96.56 85 GLN A O 1
ATOM 660 N N . ARG A 1 86 ? -13.157 3.862 1.611 1.00 96.19 86 ARG A N 1
ATOM 661 C CA . ARG A 1 86 ? -13.163 5.332 1.688 1.00 96.19 86 ARG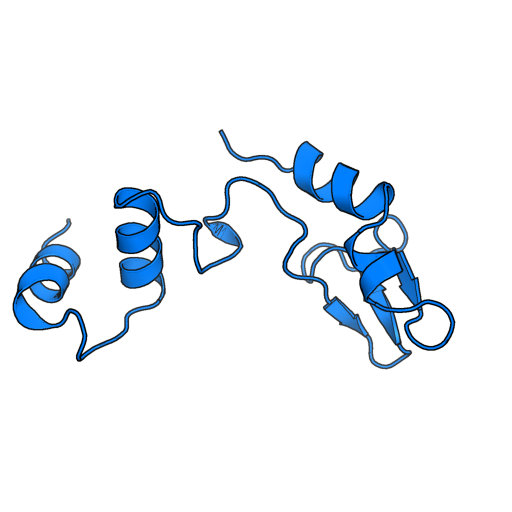 A CA 1
ATOM 662 C C . ARG A 1 86 ? -11.749 5.898 1.755 1.00 96.19 86 ARG A C 1
ATOM 664 O O . ARG A 1 86 ? -11.459 6.831 1.014 1.00 96.19 86 ARG A O 1
ATOM 671 N N . PHE A 1 87 ? -10.880 5.309 2.574 1.00 95.94 87 PHE A N 1
ATOM 672 C CA . PHE A 1 87 ? -9.471 5.690 2.659 1.00 95.94 87 PHE A CA 1
ATOM 673 C C . PHE A 1 87 ? -8.772 5.610 1.293 1.00 95.94 87 PHE A C 1
ATOM 675 O O . PHE A 1 87 ? -8.068 6.541 0.899 1.00 95.94 87 PHE A O 1
ATOM 682 N N . GLY A 1 88 ? -9.004 4.527 0.543 1.00 94.88 88 GLY A N 1
ATOM 683 C CA . GLY A 1 88 ? -8.425 4.348 -0.788 1.00 94.88 88 GLY A CA 1
ATOM 684 C C . GLY A 1 88 ? -8.905 5.379 -1.811 1.00 94.88 88 GLY A C 1
ATOM 685 O O . GLY A 1 88 ? -8.098 5.919 -2.567 1.00 94.88 88 GLY A O 1
ATOM 686 N N . MET A 1 89 ? -10.204 5.692 -1.800 1.00 93.44 89 MET A N 1
ATOM 687 C CA . MET A 1 89 ? -10.824 6.646 -2.728 1.00 93.44 89 MET A CA 1
ATOM 688 C C . MET A 1 89 ? -10.494 8.111 -2.417 1.00 93.44 89 MET A C 1
ATOM 690 O O . MET A 1 89 ? -10.357 8.907 -3.342 1.00 93.44 89 MET A O 1
ATOM 694 N N . GLN A 1 90 ? -10.370 8.484 -1.139 1.00 91.19 90 GLN A N 1
ATOM 695 C CA . GLN A 1 90 ? -10.025 9.855 -0.735 1.00 91.19 90 GLN A CA 1
ATOM 696 C C . GLN A 1 90 ? -8.595 10.235 -1.122 1.00 91.19 90 GLN A C 1
ATOM 698 O O . GLN A 1 90 ? -8.334 11.388 -1.443 1.00 91.19 90 GLN A O 1
ATOM 703 N N . ASN A 1 91 ? -7.689 9.259 -1.135 1.00 80.12 91 ASN A N 1
ATOM 704 C CA . ASN A 1 91 ? -6.289 9.456 -1.498 1.00 80.12 91 ASN A CA 1
ATOM 705 C C . ASN A 1 91 ? -6.010 9.050 -2.954 1.00 80.12 91 ASN A C 1
ATOM 707 O O . ASN A 1 91 ? -4.935 8.538 -3.270 1.00 80.12 91 ASN A O 1
ATOM 711 N N . ARG A 1 92 ? -6.996 9.233 -3.841 1.00 83.81 92 ARG A N 1
ATOM 712 C CA . ARG A 1 92 ? -6.836 8.953 -5.267 1.00 83.81 92 ARG A CA 1
ATOM 713 C C . ARG A 1 92 ? -5.928 10.003 -5.913 1.00 83.81 92 ARG A C 1
ATOM 715 O O . ARG A 1 92 ? -6.161 11.199 -5.768 1.00 83.81 92 ARG A O 1
ATOM 722 N N . LYS A 1 93 ? -4.914 9.547 -6.646 1.00 75.75 93 LYS A N 1
ATOM 723 C CA . LYS A 1 93 ? -3.995 10.390 -7.418 1.00 75.75 93 LYS A CA 1
ATOM 724 C C . LYS A 1 93 ? -4.592 10.657 -8.805 1.00 75.75 93 LYS A C 1
ATOM 726 O O . LYS A 1 93 ? -5.188 9.746 -9.389 1.00 75.75 93 LYS A O 1
ATOM 731 N N . ASN A 1 94 ? -4.479 11.903 -9.271 1.00 56.78 94 ASN A N 1
ATOM 732 C CA . ASN A 1 94 ? -4.924 12.346 -10.599 1.00 56.78 94 ASN A CA 1
ATOM 733 C C . ASN A 1 94 ? -3.895 11.999 -11.668 1.00 56.78 94 ASN A C 1
ATOM 735 O O . ASN A 1 94 ? -2.695 12.229 -11.395 1.00 56.78 94 ASN A O 1
#

Secondary structure (DSSP, 8-state):
--HHHHHHHHHTTTTS--HHHHHHHHHHTTPPPSSGGGSSS--SS-EE-TTSEEES-TT--SGGGEEEETTTS-HHHHHTSHHHHHHHHHT---

Organism: Salmonella diarizonae (NCBI:txid59204)

Radius of gyration: 16.98 Å; chains: 1; bounding box: 36×24×44 Å

InterPro domains:
  IPR013785 Aldolase-type TIM barrel [G3DSA:3.20.20.70] (1-94)
  IPR023867 Anaerobic sulphatase maturase, radical SAM [PTHR43273] (1-92)
  IPR023885 4Fe4S-binding SPASM domain [PF13186] (43-90)
  IPR023885 4Fe4S-binding SPASM domain [TIGR04085] (42-91)

Sequence (94 aa):
MNAVFDAWVKEDVGSIYIREFDSLLGTWMGYPASTCVQATTCGQALIIETNGDIYSCDHYVYPAYLLGNIANTSLVKLATSRQQQRFGMQNRKN

pLDDT: mean 94.28, std 6.26, range [56.78, 98.69]